Protein AF-A0A4U9HYI5-F1 (afdb_monomer_lite)

Foldseek 3Di:
DVVVVVVVVVVVVVVVVVVVVVPDPDPDPPPDPDPPPPDPLDFDDFLLTPVCLVPHDLVSSLVSVVVVVDDPVVLVSSLVVCFVVVVLVNNLSSLVVCLVVLNLVSLQVQLLCQDPVRHDPPTSYHHDLVSSLVSLVSNCVSPVPPPPSVVSNVVSVD

pLDDT: mean 86.06, std 14.6, range [49.31, 98.62]

Radius of gyration: 26.8 Å; chains: 1; bounding box: 73×67×41 Å

Secondary structure (DSSP, 8-state):
-HHHHHHHHHHHHHHHHHHHHH-PPPP--------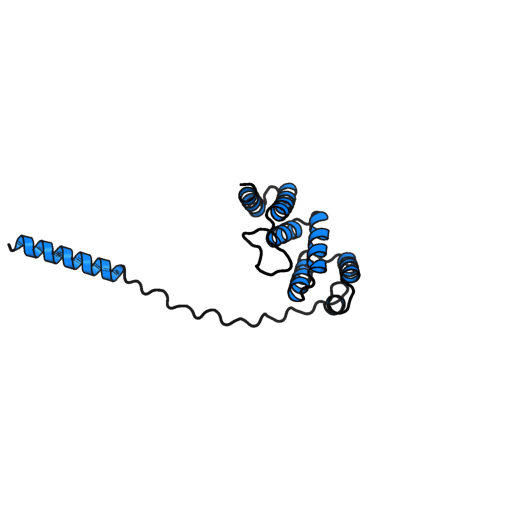PPPPP-PPP-STT-HHHHHHS-HHHHHHHHHHT---HHHHHHHHHHHHHTT-HHHHHHHHHHHHHTT-HHHHHHHHHHH-TTTPPTTSSS---HHHHHHHHHHHHHH-TT-HHHHHHHHHHT-

Sequence (158 aa):
MAIILAVIALLVAAAAAGWWFMRQPAPADAPAPAPVPAAPVAKISGPCGDDLMKSGNDMEFVKGCLRSQPSSAQLLDVIAKAKAEKKCDVAQRLYAYKAQSGDSQMAMRYAQEYDPKSAQAEGCFSPDPQTASYWYEAVVNQDPQNAEAKARLAELKK

Organism: NCBI:txid83655

Structure (mmCIF, N/CA/C/O backbone):
data_AF-A0A4U9HYI5-F1
#
_entry.id   AF-A0A4U9HYI5-F1
#
loop_
_atom_site.group_PDB
_atom_site.id
_atom_site.type_symbol
_atom_site.label_atom_id
_atom_site.label_alt_id
_atom_site.label_comp_id
_atom_site.label_asym_id
_atom_site.label_entity_id
_atom_site.label_seq_id
_atom_site.pdbx_PDB_ins_code
_atom_site.Cartn_x
_atom_site.Cartn_y
_atom_site.Cartn_z
_atom_site.occupancy
_atom_site.B_iso_or_equiv
_atom_site.auth_seq_id
_atom_site.auth_comp_id
_atom_site.auth_asym_id
_atom_site.auth_atom_id
_atom_site.pdbx_PDB_model_num
ATOM 1 N N . MET A 1 1 ? -56.361 -53.692 15.747 1.00 59.41 1 MET A N 1
ATOM 2 C CA . MET A 1 1 ? -55.349 -53.926 14.688 1.00 59.41 1 MET A CA 1
ATOM 3 C C . MET A 1 1 ? -55.516 -53.006 13.479 1.00 59.41 1 MET A C 1
ATOM 5 O O . MET A 1 1 ? -54.535 -52.376 13.117 1.00 59.41 1 MET A O 1
ATOM 9 N N . ALA A 1 2 ? -56.716 -52.842 12.903 1.00 67.19 2 ALA A N 1
ATOM 10 C CA . ALA A 1 2 ? -56.930 -51.979 11.726 1.00 67.19 2 ALA A CA 1
ATOM 11 C C . ALA A 1 2 ? -56.528 -50.498 11.924 1.00 67.19 2 ALA A C 1
ATOM 13 O O . ALA A 1 2 ? -55.901 -49.910 11.051 1.00 67.19 2 ALA A O 1
ATOM 14 N N . ILE A 1 3 ? -56.807 -49.915 13.096 1.00 68.06 3 ILE A N 1
ATOM 15 C CA . ILE A 1 3 ? -56.457 -48.513 13.403 1.00 68.06 3 ILE A CA 1
ATOM 16 C C . ILE A 1 3 ? -54.937 -48.330 13.539 1.00 68.06 3 ILE A C 1
ATOM 18 O O . ILE A 1 3 ? -54.384 -47.351 13.054 1.00 68.06 3 ILE A O 1
ATOM 22 N N . ILE A 1 4 ? -54.243 -49.306 14.133 1.00 70.94 4 ILE A N 1
ATOM 23 C CA . ILE A 1 4 ? -52.779 -49.282 14.276 1.00 70.94 4 ILE A CA 1
ATOM 24 C C . ILE A 1 4 ? -52.117 -49.362 12.892 1.00 70.94 4 ILE A C 1
ATOM 26 O O . ILE A 1 4 ? -51.187 -48.613 12.615 1.00 70.94 4 ILE A O 1
ATOM 30 N N . LEU A 1 5 ? -52.645 -50.200 11.994 1.00 73.69 5 LEU A N 1
ATOM 31 C CA . LEU A 1 5 ? -52.166 -50.293 10.611 1.00 73.69 5 LEU A CA 1
ATOM 32 C C . LEU A 1 5 ? -52.403 -48.995 9.824 1.00 73.69 5 LEU A C 1
ATOM 34 O O . LEU A 1 5 ? -51.520 -48.572 9.083 1.00 73.69 5 LEU A O 1
ATOM 38 N N . ALA A 1 6 ? -53.544 -48.329 10.025 1.00 73.88 6 ALA A N 1
ATOM 39 C CA . ALA A 1 6 ? -53.839 -47.048 9.385 1.00 73.88 6 ALA A CA 1
ATOM 40 C C . ALA A 1 6 ? -52.899 -45.924 9.860 1.00 73.88 6 ALA A C 1
ATOM 42 O O . ALA A 1 6 ? -52.416 -45.142 9.044 1.00 73.88 6 ALA A O 1
ATOM 43 N N . VAL A 1 7 ? -52.579 -45.875 11.158 1.00 75.31 7 VAL A N 1
ATOM 44 C CA . VAL A 1 7 ? -51.637 -44.890 11.717 1.00 75.31 7 VAL A CA 1
ATOM 45 C C . VAL A 1 7 ? -50.209 -45.147 11.227 1.00 75.31 7 VAL A C 1
ATOM 47 O O . VAL A 1 7 ? -49.517 -44.205 10.848 1.00 75.31 7 VAL A O 1
ATOM 50 N N . ILE A 1 8 ? -49.778 -46.411 11.155 1.00 75.94 8 ILE A N 1
ATOM 51 C CA . ILE A 1 8 ? -48.455 -46.768 10.621 1.00 75.94 8 ILE A CA 1
ATOM 52 C C . ILE A 1 8 ? -48.350 -46.395 9.136 1.00 75.94 8 ILE A C 1
ATOM 54 O O . ILE A 1 8 ? -47.350 -45.809 8.728 1.00 75.94 8 ILE A O 1
ATOM 58 N N . ALA A 1 9 ? -49.388 -46.657 8.334 1.00 76.31 9 ALA A N 1
ATOM 59 C CA . ALA A 1 9 ? -49.404 -46.275 6.922 1.00 76.31 9 ALA A CA 1
ATOM 60 C C . ALA A 1 9 ? -49.281 -44.751 6.730 1.00 76.31 9 ALA A C 1
ATOM 62 O O . ALA A 1 9 ? -48.563 -44.290 5.841 1.00 76.31 9 ALA A O 1
ATOM 63 N N . LEU A 1 10 ? -49.923 -43.968 7.601 1.00 77.88 10 LEU A N 1
ATOM 64 C CA . LEU A 1 10 ? -49.889 -42.506 7.551 1.00 77.88 10 LEU A CA 1
ATOM 65 C C . LEU A 1 10 ? -48.508 -41.951 7.947 1.00 77.88 10 LEU A C 1
ATOM 67 O O . LEU A 1 10 ? -48.006 -41.028 7.306 1.00 77.88 10 LEU A O 1
ATOM 71 N N . LEU A 1 11 ? -47.844 -42.567 8.932 1.00 79.31 11 LEU A N 1
ATOM 72 C CA . LEU A 1 11 ? -46.475 -42.213 9.327 1.00 79.31 11 LEU A CA 1
ATOM 73 C C . LEU A 1 11 ? -45.445 -42.546 8.236 1.00 79.31 11 LEU A C 1
ATOM 75 O O . LEU A 1 11 ? -44.540 -41.750 7.988 1.00 79.31 11 LEU A O 1
ATOM 79 N N . VAL A 1 12 ? -45.601 -43.677 7.541 1.00 79.75 12 VAL A N 1
ATOM 80 C CA . VAL A 1 12 ? -44.713 -44.057 6.428 1.00 79.75 12 VAL A CA 1
ATOM 81 C C . VAL A 1 12 ? -44.883 -43.109 5.237 1.00 79.75 12 VAL A C 1
ATOM 83 O O . VAL A 1 12 ? -43.889 -42.704 4.637 1.00 79.75 12 VAL A O 1
ATOM 86 N N . ALA A 1 13 ? -46.113 -42.683 4.931 1.00 75.25 13 ALA A N 1
ATOM 87 C CA . ALA A 1 13 ? -46.368 -41.708 3.871 1.00 75.25 13 ALA A CA 1
ATOM 88 C C . ALA A 1 13 ? -45.755 -40.329 4.184 1.00 75.25 13 ALA A C 1
ATOM 90 O O . ALA A 1 13 ? -45.139 -39.715 3.312 1.00 75.25 13 ALA A O 1
ATOM 91 N N . ALA A 1 14 ? -45.856 -39.867 5.436 1.00 75.38 14 ALA A N 1
ATOM 92 C CA . ALA A 1 14 ? -45.247 -38.611 5.871 1.00 75.38 14 ALA A CA 1
ATOM 93 C C . ALA A 1 14 ? -43.708 -38.665 5.835 1.00 75.38 14 ALA A C 1
ATOM 95 O O . ALA A 1 14 ? -43.067 -37.717 5.379 1.00 75.38 14 ALA A O 1
ATOM 96 N N . ALA A 1 15 ? -43.110 -39.789 6.244 1.00 72.88 15 ALA A N 1
ATOM 97 C CA . ALA A 1 15 ? -41.664 -39.995 6.173 1.00 72.88 15 ALA A CA 1
ATOM 98 C C . ALA A 1 15 ? -41.155 -40.055 4.720 1.00 72.88 15 ALA A C 1
ATOM 100 O O . ALA A 1 15 ? -40.123 -39.462 4.405 1.00 72.88 15 ALA A O 1
ATOM 101 N N . ALA A 1 16 ? -41.898 -40.706 3.819 1.00 71.88 16 ALA A N 1
ATOM 102 C CA . ALA A 1 16 ? -41.565 -40.760 2.397 1.00 71.88 16 ALA A CA 1
ATOM 103 C C . ALA A 1 16 ? -41.657 -39.378 1.727 1.00 71.88 16 ALA A C 1
ATOM 105 O O . ALA A 1 16 ? -40.766 -39.008 0.962 1.00 71.88 16 ALA A O 1
ATOM 106 N N . ALA A 1 17 ? -42.687 -38.588 2.055 1.00 71.12 17 ALA A N 1
ATOM 107 C CA . ALA A 1 17 ? -42.842 -37.225 1.550 1.00 71.12 17 ALA A CA 1
ATOM 108 C C . ALA A 1 17 ? -41.738 -36.287 2.070 1.00 71.12 17 ALA A C 1
ATOM 110 O O . ALA A 1 17 ? -41.167 -35.523 1.291 1.00 71.12 17 ALA A O 1
ATOM 111 N N . GLY A 1 18 ? -41.385 -36.386 3.357 1.00 72.00 18 GLY A N 1
ATOM 112 C CA . GLY A 1 18 ? -40.289 -35.619 3.953 1.00 72.00 18 GLY A CA 1
ATOM 113 C C . GLY A 1 18 ? -38.933 -35.954 3.329 1.00 72.00 18 GLY A C 1
ATOM 114 O O . GLY A 1 18 ? -38.180 -35.052 2.971 1.00 72.00 18 GLY A O 1
ATOM 115 N N . TRP A 1 19 ? -38.647 -37.242 3.114 1.00 72.75 19 TRP A N 1
ATOM 116 C CA . TRP A 1 19 ? -37.405 -37.686 2.477 1.00 72.75 19 TRP A CA 1
ATOM 117 C C . TRP A 1 19 ? -37.308 -37.273 1.004 1.00 72.75 19 TRP A C 1
ATOM 119 O O . TRP A 1 19 ? -36.237 -36.880 0.544 1.00 72.75 19 TRP A O 1
ATOM 129 N N . TRP A 1 20 ? -38.425 -37.304 0.270 1.00 72.75 20 TRP A N 1
ATOM 130 C CA . TRP A 1 20 ? -38.475 -36.821 -1.109 1.00 72.75 20 TRP A CA 1
ATOM 131 C C . TRP A 1 20 ? -38.209 -35.315 -1.195 1.00 72.75 20 TRP A C 1
ATOM 133 O O . TRP A 1 20 ? -37.450 -34.875 -2.053 1.00 72.75 20 TRP A O 1
ATOM 143 N N . PHE A 1 21 ? -38.770 -34.527 -0.272 1.00 68.12 21 PHE A N 1
ATOM 144 C CA . PHE A 1 21 ? -38.568 -33.077 -0.240 1.00 68.12 21 PHE A CA 1
ATOM 145 C C . PHE A 1 21 ? -37.145 -32.681 0.196 1.00 68.12 21 PHE A C 1
ATOM 147 O O . PHE A 1 21 ? -36.611 -31.677 -0.268 1.00 68.12 21 PHE A O 1
ATOM 154 N N . MET A 1 22 ? -36.501 -33.492 1.043 1.00 69.25 22 MET A N 1
ATOM 155 C CA . MET A 1 22 ? -35.098 -33.314 1.445 1.00 69.25 22 MET A CA 1
ATOM 156 C C . MET A 1 22 ? -34.093 -33.754 0.371 1.00 69.25 22 MET A C 1
ATOM 158 O O . MET A 1 22 ? -32.924 -33.378 0.435 1.00 69.25 22 MET A O 1
ATOM 162 N N . ARG A 1 23 ? -34.533 -34.509 -0.643 1.00 60.91 23 ARG A N 1
ATOM 163 C CA . ARG A 1 23 ? -33.749 -34.837 -1.839 1.00 60.91 23 ARG A CA 1
ATOM 164 C C . ARG A 1 23 ? -33.756 -33.665 -2.824 1.00 60.91 23 ARG A C 1
ATOM 166 O O . ARG A 1 23 ? -34.183 -33.784 -3.969 1.00 60.91 23 ARG A O 1
ATOM 173 N N . GLN A 1 24 ? -33.247 -32.516 -2.390 1.00 63.25 24 GLN A N 1
ATOM 174 C CA . GLN A 1 24 ? -32.772 -31.529 -3.351 1.00 63.25 24 GLN A CA 1
ATOM 175 C C . GLN A 1 24 ? -31.531 -32.124 -4.032 1.00 63.25 24 GLN A C 1
ATOM 177 O O . GLN A 1 24 ? -30.603 -32.536 -3.330 1.00 63.25 24 GLN A O 1
ATOM 182 N N . PRO A 1 25 ? -31.491 -32.238 -5.370 1.00 60.16 25 PRO A N 1
ATOM 183 C CA . PRO A 1 25 ? -30.239 -32.533 -6.042 1.00 60.16 25 PRO A CA 1
ATOM 184 C C . PRO A 1 25 ? -29.259 -31.419 -5.671 1.00 60.16 25 PRO A C 1
ATOM 186 O O . PRO A 1 25 ? -29.605 -30.238 -5.753 1.00 60.16 25 PRO A O 1
ATOM 189 N N . ALA A 1 26 ? -28.056 -31.796 -5.229 1.00 58.44 26 ALA A N 1
ATOM 190 C CA . ALA A 1 26 ? -26.960 -30.845 -5.133 1.00 58.44 26 ALA A CA 1
ATOM 191 C C . ALA A 1 26 ? -26.897 -30.082 -6.468 1.00 58.44 26 ALA A C 1
ATOM 193 O O . ALA A 1 26 ? -27.067 -30.721 -7.517 1.00 58.44 26 ALA A O 1
ATOM 194 N N . PRO A 1 27 ? -26.716 -28.747 -6.457 1.00 50.97 27 PRO A N 1
ATOM 195 C CA . PRO A 1 27 ? -26.452 -28.030 -7.689 1.00 50.97 27 PRO A CA 1
ATOM 196 C C . PRO A 1 27 ? -25.305 -28.771 -8.361 1.00 50.97 27 PRO A C 1
ATOM 198 O O . PRO A 1 27 ? -24.263 -28.965 -7.735 1.00 50.97 27 PRO A O 1
ATOM 201 N N . ALA A 1 28 ? -25.553 -29.271 -9.574 1.00 54.03 28 ALA A N 1
ATOM 202 C CA . ALA A 1 28 ? -24.513 -29.860 -10.393 1.00 54.03 28 ALA A CA 1
ATOM 203 C C . ALA A 1 28 ? -23.324 -28.909 -10.328 1.00 54.03 28 ALA A C 1
ATOM 205 O O . ALA A 1 28 ? -23.529 -27.711 -10.550 1.00 54.03 28 ALA A O 1
ATOM 206 N N . ASP A 1 29 ? -22.155 -29.433 -9.946 1.00 50.28 29 ASP A N 1
ATOM 207 C CA . ASP A 1 29 ? -20.896 -28.704 -9.954 1.00 50.28 29 ASP A CA 1
ATOM 208 C C . ASP A 1 29 ? -20.874 -27.856 -11.218 1.00 50.28 29 ASP A C 1
ATOM 210 O O . ASP A 1 29 ? -20.766 -28.370 -12.337 1.00 50.28 29 ASP A O 1
ATOM 214 N N . ALA A 1 30 ? -21.082 -26.549 -11.040 1.00 49.97 30 ALA A N 1
ATOM 215 C CA . ALA A 1 30 ? -20.854 -25.613 -12.111 1.00 49.97 30 ALA A CA 1
ATOM 216 C C . ALA A 1 30 ? -19.407 -25.887 -12.522 1.00 49.97 30 ALA A C 1
ATOM 218 O O . ALA A 1 30 ? -18.545 -25.901 -11.634 1.00 49.97 30 ALA A O 1
ATOM 219 N N . PRO A 1 31 ? -19.128 -26.186 -13.805 1.00 49.31 31 PRO A N 1
ATOM 220 C CA . PRO A 1 31 ? -17.760 -26.384 -14.236 1.00 49.31 31 PRO A CA 1
ATOM 221 C C . PRO A 1 31 ? -16.969 -25.196 -13.709 1.00 49.31 31 PRO A C 1
ATOM 223 O O . PRO A 1 31 ? -17.373 -24.049 -13.936 1.00 49.31 31 PRO A O 1
ATOM 226 N N . ALA A 1 32 ? -15.924 -25.489 -12.924 1.00 56.38 32 ALA A N 1
ATOM 227 C CA . ALA A 1 32 ? -15.014 -24.477 -12.413 1.00 56.38 32 ALA A CA 1
ATOM 228 C C . ALA A 1 32 ? -14.755 -23.507 -13.568 1.00 56.38 32 ALA A C 1
ATOM 230 O O . ALA A 1 32 ? -14.455 -23.998 -14.666 1.00 56.38 32 ALA A O 1
ATOM 231 N N . PRO A 1 33 ? -14.978 -22.190 -13.387 1.00 50.34 33 PRO A N 1
ATOM 232 C CA . PRO A 1 33 ? -14.838 -21.246 -14.479 1.00 50.34 33 PRO A CA 1
ATOM 233 C C . PRO A 1 33 ? -13.490 -21.524 -15.124 1.00 50.34 33 PRO A C 1
ATOM 235 O O . PRO A 1 33 ? -12.456 -21.472 -14.452 1.00 50.34 33 PRO A O 1
ATOM 238 N N . ALA A 1 34 ? -13.526 -21.924 -16.401 1.00 54.38 34 ALA A N 1
ATOM 239 C CA . ALA A 1 34 ? -12.322 -22.080 -17.194 1.00 54.38 34 ALA A CA 1
ATOM 240 C C . ALA A 1 34 ? -11.477 -20.829 -16.937 1.00 54.38 34 ALA A C 1
ATOM 242 O O . ALA A 1 34 ? -12.072 -19.745 -16.897 1.00 54.38 34 ALA A O 1
ATOM 243 N N . PRO A 1 35 ? -10.158 -20.952 -16.692 1.00 51.16 35 PRO A N 1
ATOM 244 C CA . PRO A 1 35 ? -9.322 -19.799 -16.407 1.00 51.16 35 PRO A CA 1
ATOM 245 C C . PRO A 1 35 ? -9.565 -18.796 -17.521 1.00 51.16 35 PRO A C 1
ATOM 247 O O . PRO A 1 35 ? -9.198 -19.031 -18.673 1.00 51.16 35 PRO A O 1
ATOM 250 N N . VAL A 1 36 ? -10.286 -17.725 -17.188 1.00 51.03 36 VAL A N 1
ATOM 251 C CA . VAL A 1 36 ? -10.531 -16.637 -18.118 1.00 51.03 36 VAL A CA 1
ATOM 252 C C . VAL A 1 36 ? -9.127 -16.150 -18.428 1.00 51.03 36 VAL A C 1
ATOM 254 O O . VAL A 1 36 ? -8.413 -15.814 -17.474 1.00 51.03 36 VAL A O 1
ATOM 257 N N . PRO A 1 37 ? -8.666 -16.186 -19.692 1.00 54.91 37 PRO A N 1
ATOM 258 C CA . PRO A 1 37 ? -7.382 -15.605 -20.028 1.00 54.91 37 PRO A CA 1
ATOM 259 C C . PRO A 1 37 ? -7.397 -14.203 -19.439 1.00 54.91 37 PRO A C 1
ATOM 261 O O . PRO A 1 37 ? -8.312 -13.435 -19.751 1.00 54.91 37 PRO A O 1
ATOM 264 N N . ALA A 1 38 ? -6.480 -13.922 -18.505 1.00 58.34 38 ALA A N 1
ATOM 265 C CA . ALA A 1 38 ? -6.397 -12.611 -17.886 1.00 58.34 38 ALA A CA 1
ATOM 266 C C . ALA A 1 38 ? -6.399 -11.605 -19.034 1.00 58.34 38 ALA A C 1
ATOM 268 O O . ALA A 1 38 ? -5.537 -11.684 -19.915 1.00 58.34 38 ALA A O 1
ATOM 269 N N . ALA A 1 39 ? -7.431 -10.755 -19.089 1.00 54.56 39 ALA A N 1
ATOM 270 C CA . ALA A 1 39 ? -7.537 -9.768 -20.148 1.00 54.56 39 ALA A CA 1
ATOM 271 C C . ALA A 1 39 ? -6.191 -9.032 -20.202 1.00 54.56 39 ALA A C 1
ATOM 273 O O . ALA A 1 39 ? -5.679 -8.668 -19.136 1.00 54.56 39 ALA A O 1
ATOM 274 N N . PRO A 1 40 ? -5.573 -8.886 -21.389 1.00 54.53 40 PRO A N 1
ATOM 275 C CA . PRO A 1 40 ? -4.253 -8.291 -21.487 1.00 54.53 40 PRO A CA 1
ATOM 276 C C . PRO A 1 40 ? -4.293 -6.933 -20.798 1.00 54.53 40 PRO A C 1
ATOM 278 O O . PRO A 1 40 ? -5.062 -6.053 -21.187 1.00 54.53 40 PRO A O 1
ATOM 281 N N . VAL A 1 41 ? -3.511 -6.796 -19.724 1.00 61.78 41 VAL A N 1
ATOM 282 C CA . VAL A 1 41 ? -3.474 -5.563 -18.944 1.00 61.78 41 VAL A CA 1
ATOM 283 C C . VAL A 1 41 ? -3.008 -4.461 -19.891 1.00 61.78 41 VAL A C 1
ATOM 285 O O . VAL A 1 41 ? -1.903 -4.536 -20.433 1.00 61.78 41 VAL A O 1
ATOM 288 N N . ALA A 1 42 ? -3.872 -3.478 -20.148 1.00 73.19 42 ALA A N 1
ATOM 289 C CA . ALA A 1 42 ? -3.638 -2.451 -21.159 1.00 73.19 42 ALA A CA 1
ATOM 290 C C . ALA A 1 42 ? -2.289 -1.761 -20.929 1.00 73.19 42 ALA A C 1
ATOM 292 O O . ALA A 1 42 ? -1.992 -1.381 -19.797 1.00 73.19 42 ALA A O 1
ATOM 293 N N . LYS A 1 43 ? -1.465 -1.603 -21.975 1.00 75.94 43 LYS A N 1
ATOM 294 C CA . LYS A 1 43 ? -0.119 -1.016 -21.867 1.00 75.94 43 LYS A CA 1
ATOM 295 C C . LYS A 1 43 ? -0.183 0.390 -21.252 1.00 75.94 43 LYS A C 1
ATOM 297 O O . LYS A 1 43 ? -0.970 1.214 -21.706 1.00 75.94 43 LYS A O 1
ATOM 302 N N . ILE A 1 44 ? 0.643 0.665 -20.238 1.00 81.50 44 ILE A N 1
ATOM 303 C CA . ILE A 1 44 ? 0.773 2.015 -19.659 1.00 81.50 44 ILE A CA 1
ATOM 304 C C . ILE A 1 44 ? 1.970 2.692 -20.324 1.00 81.50 44 ILE A C 1
ATOM 306 O O . ILE A 1 44 ? 3.031 2.087 -20.494 1.00 81.50 44 ILE A O 1
ATOM 310 N N . SER A 1 45 ? 1.800 3.953 -20.709 1.00 82.06 45 SER A N 1
ATOM 311 C CA . SER A 1 45 ? 2.841 4.789 -21.314 1.00 82.06 45 SER A CA 1
ATOM 312 C C . SER A 1 45 ? 3.219 5.956 -20.398 1.00 82.06 45 SER A C 1
ATOM 314 O O . SER A 1 45 ? 2.502 6.281 -19.453 1.00 82.06 45 SER A O 1
ATOM 316 N N . GLY A 1 46 ? 4.345 6.610 -20.692 1.00 83.81 46 GLY A N 1
ATOM 317 C CA . GLY A 1 46 ? 4.825 7.769 -19.935 1.00 83.81 46 GLY A CA 1
ATOM 318 C C . GLY A 1 46 ? 5.669 7.397 -18.707 1.00 83.81 46 GLY A C 1
ATOM 319 O O . GLY A 1 46 ? 6.203 6.291 -18.645 1.00 83.81 46 GLY A O 1
ATOM 320 N N . PRO A 1 47 ? 5.821 8.308 -17.727 1.00 84.44 47 PRO A N 1
ATOM 321 C CA . PRO A 1 47 ? 6.726 8.124 -16.583 1.00 84.44 47 PRO A CA 1
ATOM 322 C C . PRO A 1 47 ? 6.375 6.961 -15.642 1.00 84.44 47 PRO A C 1
ATOM 324 O O . PRO A 1 47 ? 7.242 6.496 -14.911 1.00 84.44 47 PRO A O 1
ATOM 327 N N . CYS A 1 48 ? 5.128 6.480 -15.679 1.00 90.31 48 CYS A N 1
ATOM 328 C CA . CYS A 1 48 ? 4.671 5.261 -14.998 1.00 90.31 48 CYS A CA 1
ATOM 329 C C . CYS A 1 48 ? 4.542 4.055 -15.951 1.00 90.31 48 CYS A C 1
ATOM 331 O O . CYS A 1 48 ? 3.873 3.076 -15.625 1.00 90.31 48 CYS A O 1
ATOM 333 N N . GLY A 1 49 ? 5.100 4.156 -17.158 1.00 88.12 49 GLY A N 1
ATOM 334 C CA . GLY A 1 49 ? 4.885 3.207 -18.241 1.00 88.12 49 GLY A CA 1
ATOM 335 C C . GLY A 1 49 ? 5.614 1.880 -18.077 1.00 88.12 49 GLY A C 1
ATOM 336 O O . GLY A 1 49 ? 6.644 1.780 -17.409 1.00 88.12 49 GLY A O 1
ATOM 337 N N . ASP A 1 50 ? 5.087 0.866 -18.756 1.00 86.88 50 ASP A N 1
ATOM 338 C CA . ASP A 1 50 ? 5.536 -0.524 -18.633 1.00 86.88 50 ASP A CA 1
ATOM 339 C C . ASP A 1 50 ? 6.995 -0.704 -19.054 1.00 86.88 50 ASP A C 1
ATOM 341 O O . ASP A 1 50 ? 7.731 -1.471 -18.437 1.00 86.88 50 ASP A O 1
ATOM 345 N N . ASP A 1 51 ? 7.420 0.027 -20.087 1.00 86.19 51 ASP A N 1
ATOM 346 C CA . ASP A 1 51 ? 8.779 -0.067 -20.617 1.00 86.19 51 ASP A CA 1
ATOM 347 C C . ASP A 1 51 ? 9.800 0.342 -19.536 1.00 86.19 51 ASP A C 1
ATOM 349 O O . ASP A 1 51 ? 10.750 -0.392 -19.270 1.00 86.19 51 ASP A O 1
ATOM 353 N N . LEU A 1 52 ? 9.539 1.442 -18.815 1.00 86.62 52 LEU A N 1
ATOM 354 C CA . LEU A 1 52 ? 10.392 1.911 -17.715 1.00 86.62 52 LEU A CA 1
ATOM 355 C C . LEU A 1 52 ? 10.329 0.996 -16.487 1.00 86.62 52 LEU A C 1
ATOM 357 O O . LEU A 1 52 ? 11.325 0.852 -15.785 1.00 86.62 52 LEU A O 1
ATOM 361 N N . MET A 1 53 ? 9.182 0.364 -16.230 1.00 90.25 53 MET A N 1
ATOM 362 C CA . MET A 1 53 ? 9.018 -0.580 -15.121 1.00 90.25 53 MET A CA 1
ATOM 363 C C . MET A 1 53 ? 9.832 -1.867 -15.333 1.00 90.25 53 MET A C 1
ATOM 365 O O . MET A 1 53 ? 10.351 -2.443 -14.376 1.00 90.25 53 MET A O 1
ATOM 369 N N . LYS A 1 54 ? 9.954 -2.320 -16.589 1.00 85.56 54 LYS A N 1
ATOM 370 C CA . LYS A 1 54 ? 10.651 -3.563 -16.954 1.00 85.56 54 LYS A CA 1
ATOM 371 C C . LYS A 1 54 ? 12.158 -3.394 -17.088 1.00 85.56 54 LYS A C 1
ATOM 373 O O . LYS A 1 54 ? 12.898 -4.260 -16.629 1.00 85.56 54 LYS A O 1
ATOM 378 N N . SER A 1 55 ? 12.614 -2.311 -17.716 1.00 79.00 55 SER A N 1
ATOM 379 C CA . SER A 1 55 ? 14.039 -2.103 -18.009 1.00 79.00 55 SER A CA 1
ATOM 380 C C . SER A 1 55 ? 14.741 -1.128 -17.064 1.00 79.00 55 SER A C 1
ATOM 382 O O . SER A 1 55 ? 15.961 -1.000 -17.130 1.00 79.00 55 SER A O 1
ATOM 384 N N . GLY A 1 56 ? 13.992 -0.387 -16.245 1.00 70.88 56 GLY A N 1
ATOM 385 C CA . GLY A 1 56 ? 14.525 0.667 -15.388 1.00 70.88 56 GLY A CA 1
ATOM 386 C C . GLY A 1 56 ? 14.941 0.194 -13.997 1.00 70.88 56 GLY A C 1
ATOM 387 O O . GLY A 1 56 ? 14.623 -0.909 -13.549 1.00 70.88 56 GLY A O 1
ATOM 388 N N . ASN A 1 57 ? 15.640 1.078 -13.287 1.00 88.44 57 ASN A N 1
ATOM 389 C CA . ASN A 1 57 ? 15.862 0.955 -11.855 1.00 88.44 57 ASN A CA 1
ATOM 390 C C . ASN A 1 57 ? 14.553 1.259 -11.101 1.00 88.44 57 ASN A C 1
ATOM 392 O O . ASN A 1 57 ? 13.962 2.321 -11.296 1.00 88.44 57 ASN A O 1
ATOM 396 N N . ASP A 1 58 ? 14.125 0.362 -10.208 1.00 91.06 58 ASP A N 1
ATOM 397 C CA . ASP A 1 58 ? 12.863 0.477 -9.460 1.00 91.06 58 ASP A CA 1
ATOM 398 C C . ASP A 1 58 ? 12.726 1.822 -8.714 1.00 91.06 58 ASP A C 1
ATOM 400 O O . ASP A 1 58 ? 11.652 2.425 -8.684 1.00 91.06 58 ASP A O 1
ATOM 404 N N . MET A 1 59 ? 13.824 2.347 -8.158 1.00 91.31 59 MET A N 1
ATOM 405 C CA . MET A 1 59 ? 13.842 3.647 -7.481 1.00 91.31 59 MET A CA 1
ATOM 406 C C . MET A 1 59 ? 13.653 4.821 -8.443 1.00 91.31 59 MET A C 1
ATOM 408 O O . MET A 1 59 ? 12.912 5.761 -8.140 1.00 91.31 59 MET A O 1
ATOM 412 N N . GLU A 1 60 ? 14.325 4.791 -9.592 1.00 91.12 60 GLU A N 1
ATOM 413 C CA . GLU A 1 60 ? 14.176 5.820 -10.625 1.00 91.12 60 GLU A CA 1
ATOM 414 C C . GLU A 1 60 ? 12.776 5.799 -11.234 1.00 91.12 60 GLU A C 1
ATOM 416 O O . GLU A 1 60 ? 12.176 6.863 -11.407 1.00 91.12 60 GLU A O 1
ATOM 421 N N . PHE A 1 61 ? 12.225 4.605 -11.465 1.00 95.19 61 PHE A N 1
ATOM 422 C CA . PHE A 1 61 ? 10.850 4.421 -11.912 1.00 95.19 61 PHE A CA 1
ATOM 423 C C . PHE A 1 61 ? 9.857 5.044 -10.926 1.00 95.19 61 PHE A C 1
ATOM 425 O O . PHE A 1 61 ? 9.064 5.898 -11.318 1.00 95.19 61 PHE A O 1
ATOM 432 N N . VAL A 1 62 ? 9.934 4.694 -9.635 1.00 95.69 62 VAL A N 1
ATOM 433 C CA . VAL A 1 62 ? 9.034 5.236 -8.600 1.00 95.69 62 VAL A CA 1
ATOM 434 C C . VAL A 1 62 ? 9.104 6.764 -8.563 1.00 95.69 62 VAL A C 1
ATOM 436 O O . VAL A 1 62 ? 8.073 7.434 -8.603 1.00 95.69 62 VAL A O 1
ATOM 439 N N . LYS A 1 63 ? 10.312 7.341 -8.549 1.00 93.44 63 LYS A N 1
ATOM 440 C CA . LYS A 1 63 ? 10.498 8.802 -8.558 1.00 93.44 63 LYS A CA 1
ATOM 441 C C . LYS A 1 63 ? 9.936 9.445 -9.828 1.00 93.44 63 LYS A C 1
ATOM 443 O O . LYS A 1 63 ? 9.332 10.513 -9.752 1.00 93.44 63 LYS A O 1
ATOM 448 N N . GLY A 1 64 ? 10.167 8.827 -10.986 1.00 93.44 64 GLY A N 1
ATOM 449 C CA . GLY A 1 64 ? 9.655 9.261 -12.285 1.00 93.44 64 GLY A CA 1
ATOM 450 C C . GLY A 1 64 ? 8.134 9.293 -12.319 1.00 93.44 64 GLY A C 1
ATOM 451 O O . GLY A 1 64 ? 7.546 10.337 -12.598 1.00 93.44 64 GLY A O 1
ATOM 452 N N . CYS A 1 65 ? 7.521 8.172 -11.953 1.00 95.06 65 CYS A N 1
ATOM 453 C CA . CYS A 1 65 ? 6.082 7.994 -11.922 1.00 95.06 65 CYS A CA 1
ATOM 454 C C . CYS A 1 65 ? 5.398 8.962 -10.948 1.00 95.06 65 CYS A C 1
ATOM 456 O O . CYS A 1 65 ? 4.444 9.642 -11.310 1.00 95.06 65 CYS A O 1
ATOM 458 N N . LEU A 1 66 ? 5.907 9.113 -9.722 1.00 94.44 66 LEU A N 1
ATOM 459 C CA . LEU A 1 66 ? 5.290 10.014 -8.743 1.00 94.44 66 LEU A CA 1
ATOM 460 C C . LEU A 1 66 ? 5.401 11.494 -9.140 1.00 94.44 66 LEU A C 1
ATOM 462 O O . LEU A 1 66 ? 4.494 12.275 -8.851 1.00 94.44 66 LEU A O 1
ATOM 466 N N . ARG A 1 67 ? 6.466 11.886 -9.852 1.00 94.31 67 ARG A N 1
ATOM 467 C CA . ARG A 1 67 ? 6.642 13.263 -10.340 1.00 94.31 67 ARG A CA 1
ATOM 468 C C . ARG A 1 67 ? 5.598 13.665 -11.378 1.00 94.31 67 ARG A C 1
ATOM 470 O O . ARG A 1 67 ? 5.267 14.843 -11.448 1.00 94.31 67 ARG A O 1
ATOM 477 N N . SER A 1 68 ? 5.053 12.717 -12.144 1.00 91.94 68 SER A N 1
ATOM 478 C CA . SER A 1 68 ? 3.941 12.998 -13.062 1.00 91.94 68 SER A CA 1
ATOM 479 C C . SER A 1 68 ? 2.584 13.102 -12.365 1.00 91.94 68 SER A C 1
ATOM 481 O O . SER A 1 68 ? 1.578 13.248 -13.049 1.00 91.94 68 SER A O 1
ATOM 483 N N . GLN A 1 69 ? 2.553 13.021 -11.028 1.00 92.31 69 GLN A N 1
ATOM 484 C CA . GLN A 1 69 ? 1.362 13.197 -10.195 1.00 92.31 69 GLN A CA 1
ATOM 485 C C . GLN A 1 69 ? 0.149 12.379 -10.678 1.00 92.31 69 GLN A C 1
ATOM 487 O O . GLN A 1 69 ? -0.924 12.942 -10.895 1.00 92.31 69 GLN A O 1
ATOM 492 N N . PRO A 1 70 ? 0.284 11.049 -10.843 1.00 93.56 70 PRO A N 1
ATOM 493 C CA . PRO A 1 70 ? -0.828 10.217 -11.277 1.00 93.56 70 PRO A CA 1
ATOM 494 C C . PRO A 1 70 ? -1.984 10.301 -10.278 1.00 93.56 70 PRO A C 1
ATOM 496 O O . PRO A 1 70 ? -1.778 10.472 -9.061 1.00 93.56 70 PRO A O 1
ATOM 499 N N . SER A 1 71 ? -3.200 10.136 -10.798 1.00 94.19 71 SER A N 1
ATOM 500 C CA . SER A 1 71 ? -4.376 9.920 -9.962 1.00 94.19 71 SER A CA 1
ATOM 501 C C . SER A 1 71 ? -4.246 8.604 -9.193 1.00 94.19 71 SER A C 1
ATOM 503 O O . SER A 1 71 ? -3.484 7.709 -9.570 1.00 94.19 71 SER A O 1
ATOM 505 N N . SER A 1 72 ? -5.007 8.459 -8.112 1.00 94.44 72 SER A N 1
ATOM 506 C CA . SER A 1 72 ? -5.017 7.237 -7.301 1.00 94.44 72 SER A CA 1
ATOM 507 C C . SER A 1 72 ? -5.422 6.021 -8.138 1.00 94.44 72 SER A C 1
ATOM 509 O O . SER A 1 72 ? -4.814 4.966 -8.011 1.00 94.44 72 SER A O 1
ATOM 511 N N . ALA A 1 73 ? -6.386 6.182 -9.052 1.00 94.44 73 ALA A N 1
ATOM 512 C CA . ALA A 1 73 ? -6.803 5.127 -9.977 1.00 94.44 73 ALA A CA 1
ATOM 513 C C . ALA A 1 73 ? -5.664 4.699 -10.917 1.00 94.44 73 ALA A C 1
ATOM 515 O O . ALA A 1 73 ? -5.339 3.518 -10.982 1.00 94.44 73 ALA A O 1
ATOM 516 N N . GLN A 1 74 ? -4.990 5.658 -11.562 1.00 94.56 74 GLN A N 1
ATOM 517 C CA . GLN A 1 74 ? -3.848 5.360 -12.433 1.00 94.56 74 GLN A CA 1
ATOM 518 C C . GLN A 1 74 ? -2.723 4.665 -11.667 1.00 94.56 74 GLN A C 1
ATOM 520 O O . GLN A 1 74 ? -2.098 3.736 -12.172 1.00 94.56 74 GLN A O 1
ATOM 525 N N . LEU A 1 75 ? -2.451 5.106 -10.439 1.00 96.12 75 LEU A N 1
ATOM 526 C CA . LEU A 1 75 ? -1.389 4.513 -9.645 1.00 96.12 75 LEU A CA 1
ATOM 527 C C . LEU A 1 75 ? -1.754 3.105 -9.148 1.00 96.12 75 LEU A C 1
ATOM 529 O O . LEU A 1 75 ? -0.862 2.266 -9.061 1.00 96.12 75 LEU A O 1
ATOM 533 N N . LEU A 1 76 ? -3.034 2.806 -8.897 1.00 96.69 76 LEU A N 1
ATOM 534 C CA . LEU A 1 76 ? -3.483 1.439 -8.604 1.00 96.69 76 LEU A CA 1
ATOM 535 C C . LEU A 1 76 ? -3.247 0.496 -9.787 1.00 96.69 76 LEU A C 1
ATOM 537 O O . LEU A 1 76 ? -2.781 -0.621 -9.570 1.00 96.69 76 LEU A O 1
ATOM 541 N N . ASP A 1 77 ? -3.483 0.946 -11.022 1.00 95.38 77 ASP A N 1
ATOM 542 C CA . ASP A 1 77 ? -3.188 0.145 -12.218 1.00 95.38 77 ASP A CA 1
ATOM 543 C C . ASP A 1 77 ? -1.683 -0.143 -12.344 1.00 95.38 77 ASP A C 1
ATOM 545 O O . ASP A 1 77 ? -1.270 -1.273 -12.617 1.00 95.38 77 ASP A O 1
ATOM 549 N N . VAL A 1 78 ? -0.842 0.863 -12.083 1.00 96.12 78 VAL A N 1
ATOM 550 C CA . VAL A 1 78 ? 0.625 0.720 -12.081 1.00 96.12 78 VAL A CA 1
ATOM 551 C C . VAL A 1 78 ? 1.080 -0.256 -10.997 1.00 96.12 78 VAL A C 1
ATOM 553 O O . VAL A 1 78 ? 1.914 -1.120 -11.257 1.00 96.12 78 VAL A O 1
ATOM 556 N N . ILE A 1 79 ? 0.519 -0.157 -9.791 1.00 96.62 79 ILE A N 1
ATOM 557 C CA . ILE A 1 79 ? 0.804 -1.072 -8.682 1.00 96.62 79 ILE A CA 1
ATOM 558 C C . ILE A 1 79 ? 0.375 -2.496 -9.040 1.00 96.62 79 ILE A C 1
ATOM 560 O O . ILE A 1 79 ? 1.142 -3.429 -8.820 1.00 96.62 79 ILE A O 1
ATOM 564 N N . ALA A 1 80 ? -0.817 -2.686 -9.611 1.00 94.94 80 ALA A N 1
ATOM 565 C CA . ALA A 1 80 ? -1.298 -4.000 -10.025 1.00 94.94 80 ALA A CA 1
ATOM 566 C C . ALA A 1 80 ? -0.336 -4.659 -11.024 1.00 94.94 80 ALA A C 1
ATOM 568 O O . ALA A 1 80 ? 0.010 -5.832 -10.868 1.00 94.94 80 ALA A O 1
ATOM 569 N N . LYS A 1 81 ? 0.178 -3.887 -11.986 1.00 93.94 81 LYS A N 1
ATOM 570 C CA . LYS A 1 81 ? 1.221 -4.354 -12.906 1.00 93.94 81 LYS A CA 1
ATOM 571 C C . LYS A 1 81 ? 2.544 -4.647 -12.221 1.00 93.94 81 LYS A C 1
ATOM 573 O O . LYS A 1 81 ? 3.125 -5.696 -12.476 1.00 93.94 81 LYS A O 1
ATOM 578 N N . ALA A 1 82 ? 3.004 -3.766 -11.337 1.00 95.06 82 ALA A N 1
ATOM 579 C CA . ALA A 1 82 ? 4.231 -3.989 -10.582 1.00 95.06 82 ALA A CA 1
ATOM 580 C C . ALA A 1 82 ? 4.148 -5.298 -9.781 1.00 95.06 82 ALA A C 1
ATOM 582 O O . ALA A 1 82 ? 5.083 -6.093 -9.810 1.00 95.06 82 ALA A O 1
ATOM 583 N N . LYS A 1 83 ? 3.001 -5.582 -9.151 1.00 94.56 83 LYS A N 1
ATOM 584 C CA . LYS A 1 83 ? 2.749 -6.862 -8.472 1.00 94.56 83 LYS A CA 1
ATOM 585 C C . LYS A 1 83 ? 2.799 -8.047 -9.442 1.00 94.56 83 LYS A C 1
ATOM 587 O O . LYS A 1 83 ? 3.475 -9.030 -9.150 1.00 94.56 83 LYS A O 1
ATOM 592 N N . ALA A 1 84 ? 2.143 -7.947 -10.600 1.00 92.19 84 ALA A N 1
ATOM 593 C CA . ALA A 1 84 ? 2.136 -9.007 -11.614 1.00 92.19 84 ALA A CA 1
ATOM 594 C C . ALA A 1 84 ? 3.542 -9.319 -12.166 1.00 92.19 84 ALA A C 1
ATOM 596 O O . ALA A 1 84 ? 3.880 -10.477 -12.397 1.00 92.19 84 ALA A O 1
ATOM 597 N N . GLU A 1 85 ? 4.383 -8.297 -12.314 1.00 91.12 85 GLU A N 1
ATOM 598 C CA . GLU A 1 85 ? 5.776 -8.405 -12.770 1.00 91.12 85 GLU A CA 1
ATOM 599 C C . GLU A 1 85 ? 6.761 -8.684 -11.611 1.00 91.12 85 GLU A C 1
ATOM 601 O O . GLU A 1 85 ? 7.976 -8.624 -11.795 1.00 91.12 85 GLU A O 1
ATOM 606 N N . LYS A 1 86 ? 6.257 -8.982 -10.401 1.00 92.00 86 LYS A N 1
ATOM 607 C CA . LYS A 1 86 ? 7.042 -9.247 -9.176 1.00 92.00 86 LYS A CA 1
ATOM 608 C C . LYS A 1 86 ? 7.979 -8.099 -8.762 1.00 92.00 86 LYS A C 1
ATOM 610 O O . LYS A 1 86 ? 8.950 -8.299 -8.035 1.00 92.00 86 LYS A O 1
ATOM 615 N N . LYS A 1 87 ? 7.663 -6.870 -9.172 1.00 94.12 87 LYS A N 1
ATOM 616 C CA . LYS A 1 87 ? 8.321 -5.616 -8.774 1.00 94.12 87 LYS A CA 1
ATOM 617 C C . LYS A 1 87 ? 7.770 -5.120 -7.434 1.00 94.12 87 LYS A C 1
ATOM 619 O O . LYS A 1 87 ? 7.110 -4.084 -7.344 1.00 94.12 87 LYS A O 1
ATOM 624 N N . CYS A 1 88 ? 8.011 -5.891 -6.378 1.00 95.19 88 CYS A N 1
ATOM 625 C CA . CYS A 1 88 ? 7.375 -5.666 -5.080 1.00 95.19 88 CYS A CA 1
ATOM 626 C C . CYS A 1 88 ? 7.824 -4.380 -4.381 1.00 95.19 88 CYS A C 1
ATOM 628 O O . CYS A 1 88 ? 6.983 -3.687 -3.810 1.00 95.19 88 CYS A O 1
ATOM 630 N N . ASP A 1 89 ? 9.098 -4.002 -4.511 1.00 94.88 89 ASP A N 1
ATOM 631 C CA . ASP A 1 89 ? 9.603 -2.714 -4.022 1.00 94.88 89 ASP A CA 1
ATOM 632 C C . ASP A 1 89 ? 8.845 -1.539 -4.655 1.00 94.88 89 ASP A C 1
ATOM 634 O O . ASP A 1 89 ? 8.437 -0.606 -3.963 1.00 94.88 89 ASP A O 1
ATOM 638 N N . VAL A 1 90 ? 8.603 -1.594 -5.969 1.00 96.50 90 VAL A N 1
ATOM 639 C CA . VAL A 1 90 ? 7.830 -0.570 -6.685 1.00 96.50 90 VAL A CA 1
ATOM 640 C C . VAL A 1 90 ? 6.412 -0.487 -6.125 1.00 96.50 90 VAL A C 1
ATOM 642 O O . VAL A 1 90 ? 5.975 0.597 -5.740 1.00 96.50 90 VAL A O 1
ATOM 645 N N . ALA A 1 91 ? 5.711 -1.620 -6.025 1.00 97.38 91 ALA A N 1
ATOM 646 C CA . ALA A 1 91 ? 4.345 -1.667 -5.507 1.00 97.38 91 ALA A CA 1
ATOM 647 C C . ALA A 1 91 ? 4.245 -1.094 -4.079 1.00 97.38 91 ALA A C 1
ATOM 649 O O . ALA A 1 91 ? 3.430 -0.206 -3.827 1.00 97.38 91 ALA A O 1
ATOM 650 N N . GLN A 1 92 ? 5.114 -1.548 -3.169 1.00 97.06 92 GLN A N 1
ATOM 651 C CA . GLN A 1 92 ? 5.172 -1.099 -1.773 1.00 97.06 92 GLN A CA 1
ATOM 652 C C . GLN A 1 92 ? 5.381 0.413 -1.667 1.00 97.06 92 GLN A C 1
ATOM 654 O O . GLN A 1 92 ? 4.681 1.104 -0.928 1.00 97.06 92 GLN A O 1
ATOM 659 N N . ARG A 1 93 ? 6.332 0.955 -2.429 1.00 97.62 93 ARG A N 1
ATOM 660 C CA . ARG A 1 93 ? 6.706 2.370 -2.334 1.00 97.62 93 ARG A CA 1
ATOM 661 C C . ARG A 1 93 ? 5.662 3.295 -2.937 1.00 97.62 93 ARG A C 1
ATOM 663 O O . ARG A 1 93 ? 5.440 4.376 -2.395 1.00 97.62 93 ARG A O 1
ATOM 670 N N . LEU A 1 94 ? 5.015 2.882 -4.027 1.00 97.81 94 LEU A N 1
ATOM 671 C CA . LEU A 1 94 ? 3.920 3.640 -4.632 1.00 97.81 94 LEU A CA 1
ATOM 672 C C . LEU A 1 94 ? 2.706 3.705 -3.700 1.00 97.81 94 LEU A C 1
ATOM 674 O O . LEU A 1 94 ? 2.164 4.795 -3.501 1.00 97.81 94 LEU A O 1
ATOM 678 N N . TYR A 1 95 ? 2.331 2.578 -3.083 1.00 98.06 95 TYR A N 1
ATOM 679 C CA . TYR A 1 95 ? 1.297 2.559 -2.050 1.00 98.06 95 TYR A CA 1
ATOM 680 C C . TYR A 1 95 ? 1.664 3.461 -0.873 1.00 98.06 95 TYR A C 1
ATOM 682 O O . TYR A 1 95 ? 0.913 4.383 -0.553 1.00 98.06 95 TYR A O 1
ATOM 690 N N . ALA A 1 96 ? 2.834 3.230 -0.268 1.00 96.69 96 ALA A N 1
ATOM 691 C CA . ALA A 1 96 ? 3.281 3.959 0.911 1.00 96.69 96 ALA A CA 1
ATOM 692 C C . ALA A 1 96 ? 3.303 5.469 0.666 1.00 96.69 96 ALA A C 1
ATOM 694 O O . ALA A 1 96 ? 2.754 6.218 1.464 1.00 96.69 96 ALA A O 1
ATOM 695 N N . TYR A 1 97 ? 3.865 5.929 -0.455 1.00 96.62 97 TYR A N 1
ATOM 696 C CA . TYR A 1 97 ? 3.952 7.357 -0.749 1.00 96.62 97 TYR A CA 1
ATOM 697 C C . TYR A 1 97 ? 2.576 8.034 -0.791 1.00 96.62 97 TYR A C 1
ATOM 699 O O . TYR A 1 97 ? 2.369 9.057 -0.138 1.00 96.62 97 TYR A O 1
ATOM 707 N N . LYS A 1 98 ? 1.616 7.468 -1.536 1.00 96.38 98 LYS A N 1
ATOM 708 C CA . LYS A 1 98 ? 0.280 8.072 -1.647 1.00 96.38 98 LYS A CA 1
ATOM 709 C C . LYS A 1 98 ? -0.505 7.963 -0.345 1.00 96.38 98 LYS A C 1
ATOM 711 O O . LYS A 1 98 ? -1.088 8.959 0.078 1.00 96.38 98 LYS A O 1
ATOM 716 N N . ALA A 1 99 ? -0.470 6.809 0.316 1.00 97.12 99 ALA A N 1
ATOM 717 C CA . ALA A 1 99 ? -1.144 6.620 1.595 1.00 97.12 99 ALA A CA 1
ATOM 718 C C . ALA A 1 99 ? -0.623 7.606 2.662 1.00 97.12 99 ALA A C 1
ATOM 720 O O . ALA A 1 99 ? -1.415 8.273 3.321 1.00 97.12 99 ALA A O 1
ATOM 721 N N . GLN A 1 100 ? 0.701 7.795 2.759 1.00 96.06 100 GLN A N 1
ATOM 722 C CA . GLN A 1 100 ? 1.321 8.782 3.662 1.00 96.06 100 GLN A CA 1
ATOM 723 C C . GLN A 1 100 ? 0.962 10.229 3.308 1.00 96.06 100 GLN A C 1
ATOM 725 O O . GLN A 1 100 ? 0.948 11.085 4.187 1.00 96.06 100 GLN A O 1
ATOM 730 N N . SER A 1 101 ? 0.654 10.513 2.039 1.00 94.81 101 SER A N 1
ATOM 731 C CA . SER A 1 101 ? 0.214 11.843 1.598 1.00 94.81 101 SER A CA 1
ATOM 732 C C . SER A 1 101 ? -1.254 12.167 1.922 1.00 94.81 101 SER A C 1
ATOM 734 O O . SER A 1 101 ? -1.735 13.227 1.531 1.00 94.81 101 SER A O 1
ATOM 736 N N . GLY A 1 102 ? -1.966 11.280 2.629 1.00 94.19 102 GLY A N 1
ATOM 737 C CA . GLY A 1 102 ? -3.381 11.458 2.969 1.00 94.19 102 GLY A CA 1
ATOM 738 C C . GLY A 1 102 ? -4.337 10.999 1.867 1.00 94.19 102 GLY A C 1
ATOM 739 O O . GLY A 1 102 ? -5.464 11.479 1.772 1.00 94.19 102 GLY A O 1
ATOM 740 N N . ASP A 1 103 ? -3.906 10.095 0.988 1.00 96.31 103 ASP A N 1
ATOM 741 C CA . ASP A 1 103 ? -4.809 9.451 0.037 1.00 96.31 103 ASP A CA 1
ATOM 742 C C . ASP A 1 103 ? -5.508 8.270 0.723 1.00 96.31 103 ASP A C 1
ATOM 744 O O . ASP A 1 103 ? -4.961 7.168 0.813 1.00 96.31 103 ASP A O 1
ATOM 748 N N . SER A 1 104 ? -6.722 8.513 1.224 1.00 95.56 104 SER A N 1
ATOM 749 C CA . SER A 1 104 ? -7.512 7.512 1.952 1.00 95.56 104 SER A CA 1
ATOM 750 C C . SER A 1 104 ? -7.837 6.280 1.097 1.00 95.56 104 SER A C 1
ATOM 752 O O . SER A 1 104 ? -7.825 5.157 1.599 1.00 95.56 104 SER A O 1
ATOM 754 N N . GLN A 1 105 ? -8.031 6.444 -0.220 1.00 95.94 105 GLN A N 1
ATOM 755 C CA . GLN A 1 105 ? -8.238 5.306 -1.118 1.00 95.94 105 GLN A CA 1
ATOM 756 C C . GLN A 1 105 ? -6.986 4.423 -1.164 1.00 95.94 105 GLN A C 1
ATOM 758 O O . GLN A 1 105 ? -7.092 3.200 -1.067 1.00 95.94 105 GLN A O 1
ATOM 763 N N . MET A 1 106 ? -5.800 5.025 -1.284 1.00 97.75 106 MET A N 1
ATOM 764 C CA . MET A 1 106 ? -4.551 4.266 -1.275 1.00 97.75 106 MET A CA 1
ATOM 765 C C . MET A 1 106 ? -4.237 3.658 0.079 1.00 97.75 106 MET A C 1
ATOM 767 O O . MET A 1 106 ? -3.826 2.505 0.110 1.00 97.75 106 MET A O 1
ATOM 771 N N . ALA A 1 107 ? -4.478 4.367 1.180 1.00 98.31 107 ALA A N 1
ATOM 772 C CA . ALA A 1 107 ? -4.328 3.805 2.518 1.00 98.31 107 ALA A CA 1
ATOM 773 C C . ALA A 1 107 ? -5.247 2.589 2.719 1.00 98.31 107 ALA A C 1
ATOM 775 O O . ALA A 1 107 ? -4.792 1.552 3.195 1.00 98.31 107 ALA A O 1
ATOM 776 N N . MET A 1 108 ? -6.502 2.667 2.266 1.00 98.06 108 MET A N 1
ATOM 777 C CA . MET A 1 108 ? -7.454 1.559 2.348 1.00 98.06 108 MET A CA 1
ATOM 778 C C . MET A 1 108 ? -6.990 0.341 1.547 1.00 98.06 108 MET A C 1
ATOM 780 O O . MET A 1 108 ? -6.951 -0.774 2.065 1.00 98.06 108 MET A O 1
ATOM 784 N N . ARG A 1 10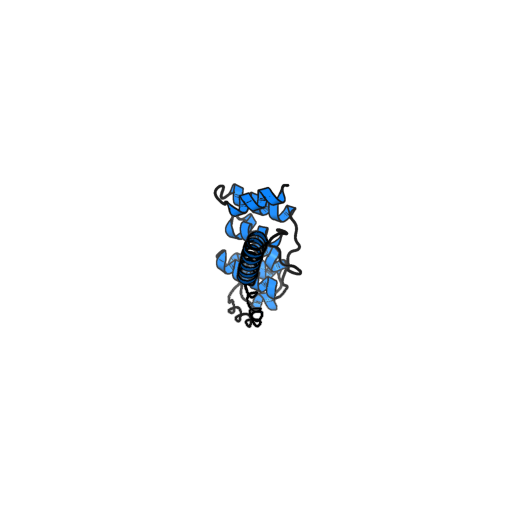9 ? -6.598 0.545 0.283 1.00 97.94 109 ARG A N 1
ATOM 785 C CA . ARG A 1 109 ? -6.077 -0.539 -0.561 1.00 97.94 109 ARG A CA 1
ATOM 786 C C . ARG A 1 109 ? -4.792 -1.123 0.004 1.00 97.94 109 ARG A C 1
ATOM 788 O O . ARG A 1 109 ? -4.628 -2.335 -0.016 1.00 97.94 109 ARG A O 1
ATOM 795 N N . TYR A 1 110 ? -3.923 -0.285 0.555 1.00 98.25 110 TYR A N 1
ATOM 796 C CA . TYR A 1 110 ? -2.669 -0.736 1.130 1.00 98.25 110 TYR A CA 1
ATOM 797 C C . TYR A 1 110 ? -2.882 -1.566 2.400 1.00 98.25 110 TYR A C 1
ATOM 799 O O . TYR A 1 110 ? -2.248 -2.605 2.558 1.00 9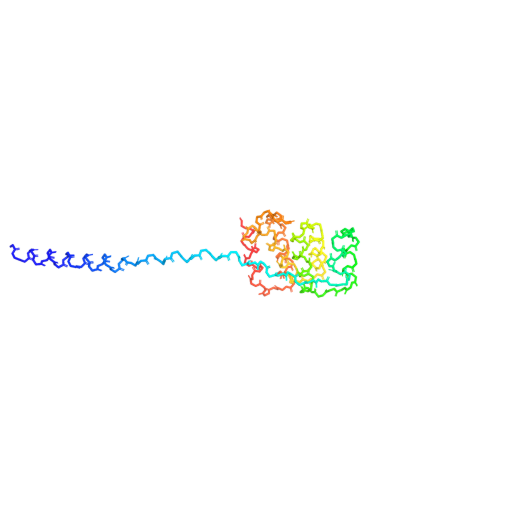8.25 110 TYR A O 1
ATOM 807 N N . ALA A 1 111 ? -3.830 -1.175 3.258 1.00 98.25 111 ALA A N 1
ATOM 808 C CA . ALA A 1 111 ? -4.244 -1.968 4.414 1.00 98.25 111 ALA A CA 1
ATOM 809 C C . ALA A 1 111 ? -4.701 -3.375 4.000 1.00 98.25 111 ALA A C 1
ATOM 811 O O . ALA A 1 111 ? -4.285 -4.364 4.602 1.00 98.25 111 ALA A O 1
ATOM 812 N N . GLN A 1 112 ? -5.506 -3.465 2.934 1.00 97.75 112 GLN A N 1
ATOM 813 C CA . GLN A 1 112 ? -6.030 -4.729 2.408 1.00 97.75 112 GLN A CA 1
ATOM 814 C C . GLN A 1 112 ? -4.929 -5.682 1.906 1.00 97.75 112 GLN A C 1
ATOM 816 O O . GLN A 1 112 ? -5.129 -6.896 1.956 1.00 97.75 112 GLN A O 1
ATOM 821 N N . GLU A 1 113 ? -3.773 -5.174 1.456 1.00 97.75 113 GLU A N 1
ATOM 822 C CA . GLU A 1 113 ? -2.639 -6.021 1.042 1.00 97.75 113 GLU A CA 1
ATOM 823 C C . GLU A 1 113 ? -2.003 -6.768 2.229 1.00 97.75 113 GLU A C 1
ATOM 825 O O . GLU A 1 113 ? -1.460 -7.856 2.046 1.00 97.75 113 GLU A O 1
ATOM 830 N N . TYR A 1 114 ? -2.075 -6.202 3.439 1.00 97.69 114 TYR A N 1
ATOM 831 C CA . TYR A 1 114 ? -1.515 -6.797 4.660 1.00 97.69 114 TYR A CA 1
ATOM 832 C C . TYR A 1 114 ? -2.559 -7.489 5.534 1.00 97.69 114 TYR A C 1
ATOM 834 O O . TYR A 1 114 ? -2.218 -8.308 6.381 1.00 97.69 114 TYR A O 1
ATOM 842 N N . ASP A 1 115 ? -3.832 -7.154 5.381 1.00 97.88 115 ASP A N 1
ATOM 843 C CA . ASP A 1 115 ? -4.894 -7.699 6.213 1.00 97.88 115 ASP A CA 1
ATOM 844 C C . ASP A 1 115 ? -5.040 -9.216 5.988 1.00 97.88 115 ASP A C 1
ATOM 846 O O . ASP A 1 115 ? -5.388 -9.617 4.880 1.00 97.88 115 ASP A O 1
ATOM 850 N N . PRO A 1 116 ? -4.867 -10.080 7.011 1.00 95.75 116 PRO A N 1
ATOM 851 C CA . PRO A 1 116 ? -4.962 -11.533 6.846 1.00 95.75 116 PRO A CA 1
ATOM 852 C C . PRO A 1 116 ? -6.277 -12.046 6.240 1.00 95.75 116 PRO A C 1
ATOM 854 O O . PRO A 1 116 ? -6.315 -13.166 5.739 1.00 95.75 116 PRO A O 1
ATOM 857 N N . LYS A 1 117 ? -7.359 -11.256 6.282 1.00 95.88 117 LYS A N 1
ATOM 858 C CA . LYS A 1 117 ? -8.653 -11.607 5.677 1.00 95.88 117 LYS A CA 1
ATOM 859 C C . LYS A 1 117 ? -8.703 -11.356 4.168 1.00 95.88 117 LYS A C 1
ATOM 861 O O . LYS A 1 117 ? -9.498 -12.001 3.491 1.00 95.88 117 LYS A O 1
ATOM 866 N N . SER A 1 118 ? -7.914 -10.415 3.648 1.00 94.19 118 SER A N 1
ATOM 867 C CA . SER A 1 118 ? -7.925 -10.021 2.228 1.00 94.19 118 SER A CA 1
ATOM 868 C C . SER A 1 118 ? -6.590 -10.206 1.511 1.00 94.19 118 SER A C 1
ATOM 870 O O . SER A 1 118 ? -6.563 -10.195 0.280 1.00 94.19 118 SER A O 1
ATOM 872 N N . ALA A 1 119 ? -5.499 -10.378 2.253 1.00 91.38 119 ALA A N 1
ATOM 873 C CA . ALA A 1 119 ? -4.169 -10.574 1.714 1.00 91.38 119 ALA A CA 1
ATOM 874 C C . ALA A 1 119 ? -4.132 -11.836 0.849 1.00 91.38 119 ALA A C 1
ATOM 876 O O . ALA A 1 119 ? -4.607 -12.909 1.230 1.00 91.38 119 ALA A O 1
ATOM 877 N N . GLN A 1 120 ? -3.557 -11.694 -0.341 1.00 86.31 120 GLN A N 1
ATOM 878 C CA . GLN A 1 120 ? -3.355 -12.816 -1.245 1.00 86.31 120 GLN A CA 1
ATOM 879 C C . GLN A 1 120 ? -2.142 -13.628 -0.789 1.00 86.31 120 GLN A C 1
ATOM 881 O O . GLN A 1 120 ? -1.106 -13.067 -0.428 1.00 86.31 120 GLN A O 1
ATOM 886 N N . ALA A 1 121 ? -2.259 -14.955 -0.832 1.00 76.12 121 ALA A N 1
ATOM 887 C CA . ALA A 1 121 ? -1.114 -15.831 -0.624 1.00 76.12 121 ALA A CA 1
ATOM 888 C C . ALA A 1 121 ? -0.063 -15.600 -1.727 1.00 76.12 121 ALA A C 1
ATOM 890 O O . ALA A 1 121 ? -0.414 -15.400 -2.888 1.00 76.12 121 ALA A O 1
ATOM 891 N N . GLU A 1 122 ? 1.220 -15.632 -1.352 1.00 76.56 122 GLU A N 1
ATOM 892 C CA . GLU A 1 122 ? 2.371 -15.555 -2.273 1.00 76.56 122 GLU A CA 1
ATOM 893 C C . GLU A 1 122 ? 2.467 -14.274 -3.137 1.00 76.56 122 GLU A C 1
ATOM 895 O O . GLU A 1 122 ? 3.035 -14.279 -4.230 1.00 76.56 122 GLU A O 1
ATOM 900 N N . GLY A 1 123 ? 1.954 -13.145 -2.634 1.00 84.38 123 GLY A N 1
ATOM 901 C CA . GLY A 1 123 ? 2.059 -11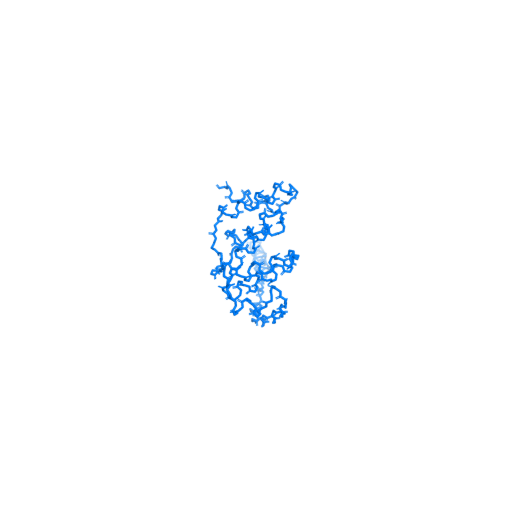.833 -3.280 1.00 84.38 123 GLY A CA 1
ATOM 902 C C . GLY A 1 123 ? 3.278 -10.997 -2.861 1.00 84.38 123 GLY A C 1
ATOM 903 O O . GLY A 1 123 ? 4.139 -11.417 -2.093 1.00 84.38 123 GLY A O 1
ATOM 904 N N . CYS A 1 124 ? 3.317 -9.744 -3.325 1.00 94.50 124 CYS A N 1
ATOM 905 C CA . CYS A 1 124 ? 4.324 -8.752 -2.913 1.00 94.50 124 CYS A CA 1
ATOM 906 C C . CYS A 1 124 ? 4.216 -8.287 -1.451 1.00 94.50 124 CYS A C 1
ATOM 908 O O . CYS A 1 124 ? 5.042 -7.498 -0.984 1.00 94.50 124 CYS A O 1
ATOM 910 N N . PHE A 1 125 ? 3.188 -8.753 -0.750 1.00 95.81 125 PHE A N 1
ATOM 911 C CA . PHE A 1 125 ? 2.857 -8.396 0.616 1.00 95.81 125 PHE A CA 1
ATOM 912 C C . PHE A 1 125 ? 2.586 -9.686 1.375 1.00 95.81 125 PHE A C 1
ATOM 914 O O . PHE A 1 125 ? 1.906 -10.581 0.875 1.00 95.81 125 PHE A O 1
ATOM 921 N N . SER A 1 126 ? 3.166 -9.796 2.564 1.00 94.62 126 SER A N 1
ATOM 922 C CA . SER A 1 126 ? 2.842 -10.873 3.494 1.00 94.62 126 SER A CA 1
ATOM 923 C C . SER A 1 126 ? 1.763 -10.382 4.454 1.00 94.62 126 SER A C 1
ATOM 925 O O . SER A 1 126 ? 1.826 -9.214 4.844 1.00 94.62 126 SER A O 1
ATOM 927 N N . PRO A 1 127 ? 0.807 -11.237 4.856 1.00 96.25 127 PRO A N 1
ATOM 928 C CA . PRO A 1 127 ? -0.166 -10.874 5.873 1.00 96.25 127 PRO A CA 1
ATOM 929 C C . PRO A 1 127 ? 0.523 -10.342 7.136 1.00 96.25 127 PRO A C 1
ATOM 931 O O . PRO A 1 127 ? 1.363 -11.020 7.727 1.00 96.25 127 PRO A O 1
ATOM 934 N N . ASP A 1 128 ? 0.153 -9.135 7.543 1.00 96.69 128 ASP A N 1
ATOM 935 C CA . ASP A 1 128 ? 0.625 -8.468 8.750 1.00 96.69 128 ASP A CA 1
ATOM 936 C C . ASP A 1 128 ? -0.517 -7.629 9.359 1.00 96.69 128 ASP A C 1
ATOM 938 O O . ASP A 1 128 ? -0.785 -6.503 8.916 1.00 96.69 128 ASP A O 1
ATOM 942 N N . PRO A 1 129 ? -1.207 -8.145 10.393 1.00 97.31 129 PRO A N 1
ATOM 943 C CA . PRO A 1 129 ? -2.345 -7.459 10.996 1.00 97.31 129 PRO A CA 1
ATOM 944 C C . PRO A 1 129 ? -1.964 -6.121 11.643 1.00 97.31 129 PRO A C 1
ATOM 946 O O . PRO A 1 129 ? -2.826 -5.247 11.759 1.00 97.31 129 PRO A O 1
ATOM 94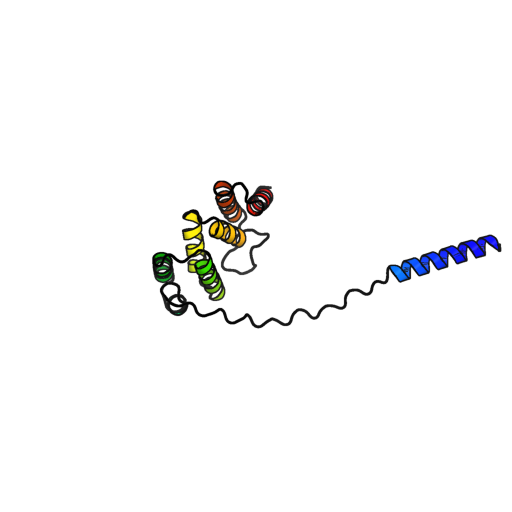9 N N . GLN A 1 130 ? -0.702 -5.928 12.050 1.00 97.88 130 GLN A N 1
ATOM 950 C CA . GLN A 1 130 ? -0.260 -4.663 12.642 1.00 97.88 130 GLN A CA 1
ATOM 951 C C . GLN A 1 130 ? -0.143 -3.575 11.574 1.00 97.88 130 GLN A C 1
ATOM 953 O O . GLN A 1 130 ? -0.718 -2.495 11.735 1.00 97.88 130 GLN A O 1
ATOM 958 N N . THR A 1 131 ? 0.506 -3.878 10.446 1.00 97.75 131 THR A N 1
ATOM 959 C CA . THR A 1 131 ? 0.582 -2.945 9.311 1.00 97.75 131 THR A CA 1
ATOM 960 C C . THR A 1 131 ? -0.802 -2.656 8.724 1.00 97.75 131 THR A C 1
ATOM 962 O O . THR A 1 131 ? -1.119 -1.498 8.445 1.00 97.75 131 THR A O 1
ATOM 965 N N . ALA A 1 132 ? -1.671 -3.665 8.604 1.00 98.38 132 ALA A N 1
ATOM 966 C CA . ALA A 1 132 ? -3.056 -3.458 8.179 1.00 98.38 132 ALA A CA 1
ATOM 967 C C . ALA A 1 132 ? -3.815 -2.514 9.130 1.00 98.38 132 ALA A C 1
ATOM 969 O O . ALA A 1 132 ? -4.448 -1.557 8.685 1.00 98.38 132 ALA A O 1
ATOM 970 N N . SER A 1 133 ? -3.705 -2.738 10.446 1.00 98.50 133 SER A N 1
ATOM 971 C CA . SER A 1 133 ? -4.353 -1.897 11.463 1.00 98.50 133 SER A CA 1
ATOM 972 C C . SER A 1 133 ? -3.895 -0.444 11.389 1.00 98.50 133 SER A C 1
ATOM 974 O O . SER A 1 133 ? -4.731 0.454 11.457 1.00 98.50 133 SER A O 1
ATOM 976 N N . TYR A 1 134 ? -2.595 -0.206 11.201 1.00 98.06 134 TYR A N 1
ATOM 977 C CA . TYR A 1 134 ? -2.044 1.141 11.052 1.00 98.06 134 TYR A CA 1
ATOM 978 C C . TYR A 1 134 ? -2.701 1.906 9.893 1.00 98.06 134 TYR A C 1
ATOM 980 O O . TYR A 1 134 ? -3.140 3.045 10.061 1.00 98.06 134 TYR A O 1
ATOM 988 N N . TRP A 1 135 ? -2.829 1.271 8.727 1.00 98.50 135 TRP A N 1
ATOM 989 C CA . TRP A 1 135 ? -3.421 1.917 7.557 1.00 98.50 135 TRP A CA 1
ATOM 990 C C . TRP A 1 135 ? -4.938 2.075 7.657 1.00 98.50 135 TRP A C 1
ATOM 992 O O . TRP A 1 135 ? -5.452 3.128 7.284 1.00 98.50 135 TRP A O 1
ATOM 1002 N N . TYR A 1 136 ? -5.663 1.100 8.214 1.00 98.62 136 TYR A N 1
ATOM 1003 C CA . TYR A 1 136 ? -7.091 1.284 8.493 1.00 98.62 136 TYR A CA 1
ATOM 1004 C C . TYR A 1 136 ? -7.333 2.407 9.504 1.00 98.62 136 TYR A C 1
ATOM 1006 O O . TYR A 1 136 ? -8.281 3.172 9.351 1.00 98.62 136 TYR A O 1
ATOM 1014 N N . GLU A 1 137 ? -6.476 2.554 10.513 1.00 97.94 137 GLU A N 1
ATOM 1015 C CA . GLU A 1 137 ? -6.556 3.665 11.460 1.00 97.94 137 GLU A CA 1
ATOM 1016 C C . GLU A 1 137 ? -6.298 5.013 10.777 1.00 97.94 137 GLU A C 1
ATOM 1018 O O . GLU A 1 137 ? -7.051 5.959 11.004 1.00 97.94 137 GLU A O 1
ATOM 1023 N N . ALA A 1 138 ? -5.321 5.090 9.868 1.00 98.00 138 ALA A N 1
ATOM 1024 C CA . ALA A 1 138 ? -5.112 6.276 9.037 1.00 98.00 138 ALA A CA 1
ATOM 1025 C C . ALA A 1 138 ? -6.362 6.627 8.203 1.00 98.00 138 ALA A C 1
ATOM 1027 O O . ALA A 1 138 ? -6.767 7.790 8.172 1.00 98.00 138 ALA A O 1
ATOM 1028 N N . VAL A 1 139 ? -7.019 5.627 7.599 1.00 98.31 139 VAL A N 1
ATOM 1029 C CA . VAL A 1 139 ? -8.285 5.808 6.866 1.00 98.31 139 VAL A CA 1
ATOM 1030 C C . VAL A 1 139 ? -9.387 6.338 7.782 1.00 98.31 139 VAL A C 1
ATOM 1032 O O . VAL A 1 139 ? -10.043 7.308 7.421 1.00 98.31 139 VAL A O 1
ATOM 1035 N N . VAL A 1 140 ? -9.581 5.757 8.970 1.00 98.06 140 VAL A N 1
ATOM 1036 C CA . VAL A 1 140 ? -10.630 6.184 9.918 1.00 98.06 140 VAL A CA 1
ATOM 1037 C C . VAL A 1 140 ? -10.377 7.588 10.468 1.00 98.06 140 VAL A C 1
ATOM 1039 O O . VAL A 1 140 ? -11.325 8.344 10.668 1.00 98.06 140 VAL A O 1
ATOM 1042 N N . ASN A 1 141 ? -9.116 7.956 10.699 1.00 96.56 141 ASN A N 1
ATOM 1043 C CA . ASN A 1 141 ? -8.755 9.294 11.168 1.00 96.56 141 ASN A CA 1
ATOM 1044 C C . ASN A 1 141 ? -9.070 10.375 10.125 1.00 96.56 141 ASN A C 1
ATOM 1046 O O . ASN A 1 141 ? -9.413 11.498 10.492 1.00 96.56 141 ASN A O 1
ATOM 1050 N N . GLN A 1 142 ? -8.969 10.040 8.838 1.00 95.25 142 GLN A N 1
ATOM 1051 C CA . GLN A 1 142 ? -9.285 10.952 7.741 1.00 95.25 142 GLN A CA 1
ATOM 1052 C C . GLN A 1 142 ? -10.770 10.927 7.353 1.00 95.25 142 GLN A C 1
ATOM 1054 O O . GLN A 1 142 ? -11.354 11.975 7.083 1.00 95.25 142 GLN A O 1
ATOM 1059 N N . ASP A 1 143 ? -11.377 9.742 7.326 1.00 94.81 143 ASP A N 1
ATOM 1060 C CA . ASP A 1 143 ? -12.795 9.514 7.059 1.00 94.81 143 ASP A CA 1
ATOM 1061 C C . ASP A 1 143 ? -13.424 8.688 8.195 1.00 94.81 143 ASP A C 1
ATOM 1063 O O . ASP A 1 143 ? -13.512 7.454 8.130 1.00 94.81 143 ASP A O 1
ATOM 1067 N N . PRO A 1 144 ? -13.938 9.365 9.238 1.00 95.88 144 PRO A N 1
ATOM 1068 C CA . PRO A 1 144 ? -14.613 8.700 10.340 1.00 95.88 144 PRO A CA 1
ATOM 1069 C C . PRO A 1 144 ? -15.911 7.998 9.933 1.00 95.88 144 PRO A C 1
ATOM 1071 O O . PRO A 1 144 ? -16.489 7.301 10.763 1.00 95.88 144 PRO A O 1
ATOM 1074 N N . GLN A 1 145 ? -16.431 8.169 8.717 1.00 96.06 145 GLN A N 1
ATOM 1075 C CA . GLN A 1 145 ? -17.634 7.472 8.256 1.00 96.06 145 GLN A CA 1
ATOM 1076 C C . GLN A 1 145 ? -17.317 6.190 7.480 1.00 96.06 145 GLN A C 1
ATOM 1078 O O . GLN A 1 145 ? -18.238 5.429 7.179 1.00 96.06 145 GLN A O 1
ATOM 1083 N N . ASN A 1 146 ? -16.037 5.887 7.244 1.00 97.31 146 ASN A N 1
ATOM 1084 C CA . ASN A 1 146 ? -15.622 4.666 6.570 1.00 97.31 146 ASN A CA 1
ATOM 1085 C C . ASN A 1 146 ? -15.943 3.417 7.415 1.00 97.31 146 ASN A C 1
ATOM 1087 O O . ASN A 1 146 ? -15.194 3.017 8.313 1.00 97.31 146 ASN A O 1
ATOM 1091 N N . ALA A 1 147 ? -17.094 2.803 7.138 1.00 97.81 147 ALA A N 1
ATOM 1092 C CA . ALA A 1 147 ? -17.587 1.647 7.880 1.00 97.81 147 ALA A CA 1
ATOM 1093 C C . ALA A 1 147 ? -16.705 0.403 7.686 1.00 97.81 147 ALA A C 1
ATOM 1095 O O . ALA A 1 147 ? -16.542 -0.380 8.622 1.00 97.81 147 ALA A O 1
ATOM 1096 N N . GLU A 1 148 ? -16.112 0.238 6.500 1.00 97.44 148 GLU A N 1
ATOM 1097 C CA . GLU A 1 148 ? -15.253 -0.905 6.189 1.00 97.44 148 GLU A CA 1
ATOM 1098 C C . GLU A 1 148 ? -13.965 -0.853 7.015 1.00 97.44 148 GLU A C 1
ATOM 1100 O O . GLU A 1 148 ? -13.686 -1.788 7.765 1.00 97.44 148 GLU A O 1
ATOM 1105 N N . ALA A 1 149 ? -13.230 0.262 6.966 1.00 98.06 149 ALA A N 1
ATOM 1106 C CA . ALA A 1 149 ? -11.998 0.437 7.731 1.00 98.06 149 ALA A CA 1
ATOM 1107 C C . ALA A 1 149 ? -12.240 0.287 9.240 1.00 98.06 149 ALA A C 1
ATOM 1109 O O . ALA A 1 149 ? -11.477 -0.395 9.923 1.00 98.06 149 ALA A O 1
ATOM 1110 N N . LYS A 1 150 ? -13.351 0.834 9.759 1.00 98.25 150 LYS A N 1
ATOM 1111 C CA . LYS A 1 150 ? -13.761 0.648 11.161 1.00 98.25 150 LYS A CA 1
ATOM 1112 C C . LYS A 1 150 ? -13.979 -0.818 11.521 1.00 98.25 150 LYS A C 1
ATOM 1114 O O . LYS A 1 150 ? -13.486 -1.272 12.553 1.00 98.25 150 LYS A O 1
ATOM 1119 N N . ALA A 1 151 ? -14.718 -1.553 10.691 1.00 98.19 151 ALA A N 1
ATOM 1120 C CA . ALA A 1 151 ? -15.005 -2.960 10.935 1.00 98.19 151 ALA A CA 1
ATOM 1121 C C . ALA A 1 151 ? -13.726 -3.806 10.895 1.00 98.19 151 ALA A C 1
ATOM 1123 O O . ALA A 1 151 ? -13.496 -4.617 11.793 1.00 98.19 151 ALA A O 1
ATOM 1124 N N . ARG A 1 152 ? -12.860 -3.580 9.897 1.00 98.19 152 ARG A N 1
ATOM 1125 C CA . ARG A 1 152 ? -11.570 -4.275 9.789 1.00 98.19 152 ARG A CA 1
ATOM 1126 C C . ARG A 1 152 ? -10.663 -3.971 10.979 1.00 98.19 152 ARG A C 1
ATOM 1128 O O . ARG A 1 152 ? -10.172 -4.903 11.607 1.00 98.19 152 ARG A O 1
ATOM 1135 N N . LEU A 1 153 ? -10.520 -2.700 11.356 1.00 97.81 153 LEU A N 1
ATOM 1136 C CA . LEU A 1 153 ? -9.711 -2.282 12.503 1.00 97.81 153 LEU A CA 1
ATOM 1137 C C . LEU A 1 153 ? -10.196 -2.908 13.819 1.00 97.81 153 LEU A C 1
ATOM 1139 O O . LEU A 1 153 ? -9.386 -3.353 14.628 1.00 97.81 153 LEU A O 1
ATOM 1143 N N . ALA A 1 154 ? -11.513 -2.981 14.024 1.00 97.56 154 ALA A N 1
ATOM 1144 C CA . ALA A 1 154 ? -12.099 -3.615 15.202 1.00 97.56 154 ALA A CA 1
ATOM 1145 C C . ALA A 1 154 ? -11.900 -5.139 15.227 1.00 97.56 154 ALA A C 1
ATOM 1147 O O . ALA A 1 154 ? -11.852 -5.718 16.306 1.00 97.56 154 ALA A O 1
ATOM 1148 N N . GLU A 1 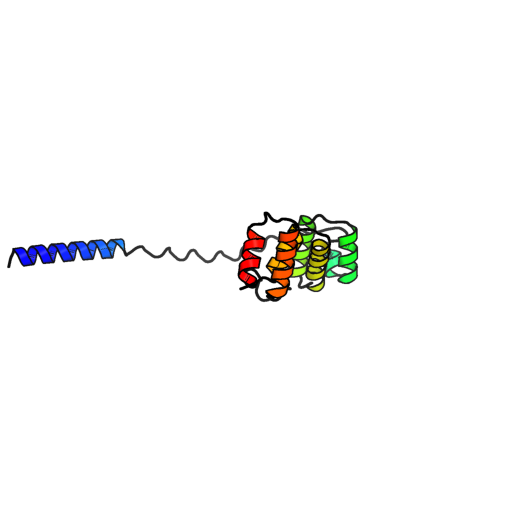155 ? -11.813 -5.805 14.072 1.00 97.31 155 GLU A N 1
ATOM 1149 C CA . GLU A 1 155 ? -11.481 -7.234 14.003 1.00 97.31 155 GLU A CA 1
ATOM 1150 C C . GLU A 1 155 ? -9.993 -7.494 14.269 1.00 97.31 155 GLU A C 1
ATOM 1152 O O . GLU A 1 155 ? -9.676 -8.450 14.965 1.00 97.31 155 GLU A O 1
ATOM 1157 N N . LEU A 1 156 ? -9.094 -6.647 13.757 1.00 96.94 156 LEU A N 1
ATOM 1158 C CA . LEU A 1 156 ? -7.641 -6.833 13.879 1.00 96.94 156 LEU A CA 1
ATOM 1159 C C . LEU A 1 156 ? -7.075 -6.473 15.263 1.00 96.94 156 LEU A C 1
ATOM 1161 O O . LEU A 1 156 ? -5.985 -6.922 15.604 1.00 96.94 156 LEU A O 1
ATOM 1165 N N . LYS A 1 157 ? -7.794 -5.660 16.050 1.00 92.56 157 LYS A N 1
ATOM 1166 C CA . LYS A 1 157 ? -7.411 -5.250 17.417 1.00 92.56 157 LYS A CA 1
ATOM 1167 C C . LYS A 1 157 ? -7.952 -6.171 18.528 1.00 92.56 157 LYS A C 1
ATOM 1169 O O . LYS A 1 157 ? -7.826 -5.821 19.700 1.00 92.56 157 LYS A O 1
ATOM 1174 N N . LYS A 1 158 ? -8.597 -7.286 18.175 1.00 85.31 158 LYS A N 1
ATOM 1175 C CA . LYS A 1 158 ? -9.073 -8.309 19.124 1.00 85.31 158 LYS A CA 1
ATOM 1176 C C . LYS A 1 158 ? -7.980 -9.320 19.426 1.00 85.31 158 LYS A C 1
ATOM 1178 O O . LYS A 1 158 ? -7.955 -9.776 20.588 1.00 85.31 158 LYS A O 1
#